Protein AF-A0A520K1M0-F1 (afdb_monomer)

Radius of gyration: 17.17 Å; Cα contacts (8 Å, |Δi|>4): 98; chains: 1; bounding box: 38×45×44 Å

Sequence (96 aa):
MKEDIGYETVVGAIQRHISDTVNWAEIKRLNVIGLDEITLKKGHKDFVVIVTARDCGNITILAVLNDRKKSTVKEFFIEYSRTIEKDGHDSLFRHV

Solvent-accessible surface area (backbone atoms only — not comparable to full-atom values): 6039 Å² total; per-residue (Å²): 139,78,80,93,71,52,70,66,59,54,52,55,54,52,58,76,76,49,79,94,65,68,68,63,89,77,60,78,59,60,80,38,79,47,81,45,81,44,67,81,40,88,94,66,86,39,37,31,25,42,33,30,33,40,50,100,87,46,77,44,76,65,46,76,38,86,43,76,48,68,66,58,55,49,50,52,53,54,53,51,55,54,50,38,65,71,72,68,46,74,69,41,68,73,85,120

Secondary structure (DSSP, 8-state):
------HHHHHHHHHHHS-SS--GGG----SEEEEEEEEEETTTTEEEEEEEEEETTEEEEEEEES---HHHHHHHHHHHHHHHHHTT-TTTTTT-

Nearest PDB structures (foldseek):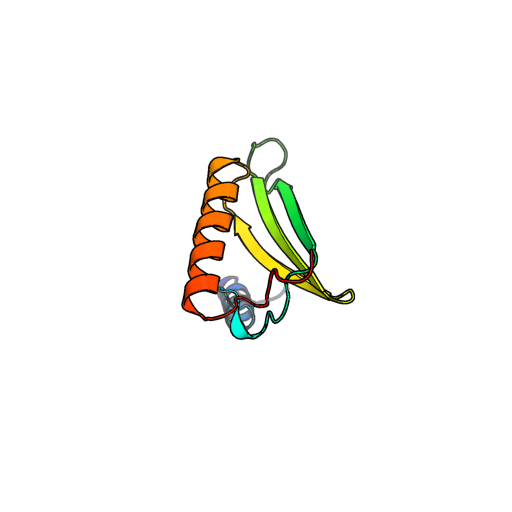
  2l3c-assembly1_A  TM=4.154E-01  e=1.992E+00  Rattus norvegicus
  3tw8-assembly1_A  TM=2.749E-01  e=7.851E-01  Homo sapiens
  8dg5-assembly1_K  TM=3.443E-01  e=1.759E+00  Drosophila melanogaster
  5ly5-assembly1_A-2  TM=5.047E-01  e=5.723E+00  Pyrobaculum calidifontis
  7qla-assembly1_A  TM=3.957E-01  e=6.089E+00  Thermochaetoides thermophila

Foldseek 3Di:
DPDPQDPVNVVVVVVVVDDPADPCVVCLAQPDWDWDWDAPDPPPQFIWIFIWGDDPRDIDTHDIFRHDDPVRVVVVVVVVVVVCVVVVSVVHPPPD

Structure (mmCIF, N/CA/C/O backbone):
data_AF-A0A520K1M0-F1
#
_entry.id   AF-A0A520K1M0-F1
#
loop_
_atom_site.group_PDB
_atom_site.id
_atom_site.type_symbol
_atom_site.label_atom_id
_atom_site.label_alt_id
_atom_site.label_comp_id
_atom_site.label_asym_id
_atom_site.label_entity_id
_atom_site.label_seq_id
_atom_site.pdbx_PDB_ins_code
_atom_site.Cartn_x
_atom_site.Cartn_y
_atom_site.Cartn_z
_atom_site.occupancy
_atom_site.B_iso_or_equiv
_atom_site.auth_seq_id
_atom_site.auth_comp_id
_atom_site.auth_asym_id
_atom_site.auth_atom_id
_atom_site.pdbx_PDB_model_num
ATOM 1 N N . MET A 1 1 ? -12.722 -29.603 22.188 1.00 43.78 1 MET A N 1
ATOM 2 C CA . MET A 1 1 ? -11.416 -28.945 21.979 1.00 43.78 1 MET A CA 1
ATOM 3 C C . MET A 1 1 ? -11.641 -27.836 20.970 1.00 43.78 1 MET A C 1
ATOM 5 O O . MET A 1 1 ? -12.009 -28.138 19.844 1.00 43.78 1 MET A O 1
ATOM 9 N N . LYS A 1 2 ? -11.589 -26.578 21.410 1.00 49.25 2 LYS A N 1
ATOM 10 C CA . LYS A 1 2 ? -11.823 -25.386 20.586 1.00 49.25 2 LYS A CA 1
ATOM 11 C C . LYS A 1 2 ? -10.445 -24.734 20.446 1.00 49.25 2 LYS A C 1
ATOM 13 O O . LYS A 1 2 ? -9.901 -24.340 21.463 1.00 49.25 2 LYS A O 1
ATOM 18 N N . GLU A 1 3 ? -9.875 -24.833 19.247 1.00 59.53 3 GLU A N 1
ATOM 19 C CA . GLU A 1 3 ? -8.578 -24.319 18.761 1.00 59.53 3 GLU A CA 1
ATOM 20 C C . GLU A 1 3 ? -7.675 -23.645 19.815 1.00 59.53 3 GLU A C 1
ATOM 22 O O . GLU A 1 3 ? -7.835 -22.471 20.127 1.00 59.53 3 GLU A O 1
ATOM 27 N N . ASP A 1 4 ? -6.698 -24.391 20.344 1.00 69.06 4 ASP A N 1
ATOM 28 C CA . ASP A 1 4 ? -5.757 -23.933 21.382 1.00 69.06 4 ASP A CA 1
ATOM 29 C C . ASP A 1 4 ? -4.546 -23.193 20.776 1.00 69.06 4 ASP A C 1
ATOM 31 O O . ASP A 1 4 ? -3.391 -23.424 21.131 1.00 69.06 4 ASP A O 1
ATOM 35 N N . ILE A 1 5 ? -4.796 -22.349 19.770 1.00 78.25 5 ILE A N 1
ATOM 36 C CA . ILE A 1 5 ? -3.764 -21.499 19.170 1.00 78.25 5 ILE A CA 1
ATOM 37 C C . ILE A 1 5 ? -3.893 -20.115 19.803 1.00 78.25 5 ILE A C 1
ATOM 39 O O . ILE A 1 5 ? -4.883 -19.413 19.601 1.00 78.25 5 ILE A O 1
ATOM 43 N N . GLY A 1 6 ? -2.886 -19.723 20.585 1.00 87.00 6 GLY A N 1
ATOM 44 C CA . GLY A 1 6 ? -2.842 -18.408 21.219 1.00 87.00 6 GLY A CA 1
ATOM 45 C C . GLY A 1 6 ? -2.765 -17.275 20.192 1.00 87.00 6 GLY A C 1
ATOM 46 O O . GLY A 1 6 ? -2.143 -17.417 19.140 1.00 87.00 6 GLY A O 1
ATOM 47 N N . TYR A 1 7 ? -3.357 -16.123 20.520 1.00 86.12 7 TYR A N 1
ATOM 48 C CA . TYR A 1 7 ? -3.349 -14.918 19.676 1.00 86.12 7 TYR A CA 1
ATOM 49 C C . TYR A 1 7 ? -1.938 -14.557 19.178 1.00 86.12 7 TYR A C 1
ATOM 51 O O . TYR A 1 7 ? -1.728 -14.363 17.983 1.00 86.12 7 TYR A O 1
ATOM 59 N N . GLU A 1 8 ? -0.950 -14.584 20.074 1.00 87.62 8 GLU A N 1
ATOM 60 C CA . GLU A 1 8 ? 0.453 -14.303 19.745 1.00 87.62 8 GLU A CA 1
ATOM 61 C C . GLU A 1 8 ? 1.053 -15.317 18.762 1.00 87.62 8 GLU A C 1
ATOM 63 O O . GLU A 1 8 ? 1.860 -14.964 17.902 1.00 87.62 8 GLU A O 1
ATOM 68 N N . THR A 1 9 ? 0.637 -16.585 18.836 1.00 89.69 9 THR A N 1
ATOM 69 C CA . THR A 1 9 ? 1.075 -17.620 17.893 1.00 89.69 9 THR A CA 1
ATOM 70 C C . THR A 1 9 ? 0.566 -17.322 16.485 1.00 89.69 9 THR A C 1
ATOM 72 O O . THR A 1 9 ? 1.323 -17.469 15.523 1.00 89.69 9 THR A O 1
ATOM 75 N N . VAL A 1 10 ? -0.680 -16.854 16.363 1.00 87.50 10 VAL A N 1
ATOM 76 C CA . VAL A 1 10 ? -1.270 -16.446 15.079 1.00 87.50 10 VAL A CA 1
ATOM 77 C C . VAL A 1 10 ? -0.574 -15.200 14.532 1.00 87.50 10 VAL A C 1
ATOM 79 O O . VAL A 1 10 ? -0.121 -15.211 13.387 1.00 87.50 10 VAL A O 1
ATOM 82 N N . VAL A 1 11 ? -0.425 -14.150 15.345 1.00 87.50 11 VAL A N 1
ATOM 83 C CA . VAL A 1 11 ? 0.242 -12.901 14.935 1.00 87.50 11 VAL A CA 1
ATOM 84 C C . VAL A 1 11 ? 1.680 -13.170 14.499 1.00 87.50 11 VAL A C 1
ATOM 86 O O . VAL A 1 11 ? 2.085 -12.749 13.415 1.00 87.50 11 VAL A O 1
ATOM 89 N N . GLY A 1 12 ? 2.431 -13.941 15.288 1.00 86.38 12 GLY A N 1
ATOM 90 C CA . GLY A 1 12 ? 3.808 -14.292 14.962 1.00 86.38 12 GLY A CA 1
ATOM 91 C C . GLY A 1 12 ? 3.928 -15.130 13.687 1.00 86.38 12 GLY A C 1
ATOM 92 O O . GLY A 1 12 ? 4.898 -14.977 12.948 1.00 86.38 12 GLY A O 1
ATOM 93 N N . ALA A 1 13 ? 2.959 -16.005 13.393 1.00 87.94 13 ALA A N 1
ATOM 94 C CA . ALA A 1 13 ? 2.932 -16.739 12.128 1.00 87.94 13 ALA A CA 1
ATOM 95 C C . ALA A 1 13 ? 2.708 -15.802 10.935 1.00 87.94 13 ALA A C 1
ATOM 97 O O . ALA A 1 13 ? 3.436 -15.894 9.952 1.00 8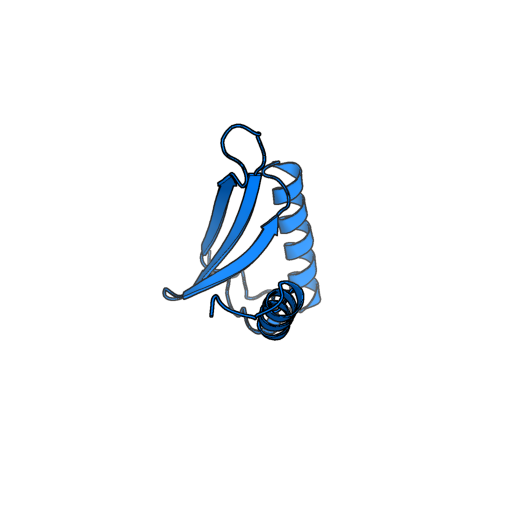7.94 13 ALA A O 1
ATOM 98 N N . ILE A 1 14 ? 1.766 -14.863 11.044 1.00 84.69 14 ILE A N 1
ATOM 99 C CA . ILE A 1 14 ? 1.473 -13.883 9.990 1.00 84.69 14 ILE A CA 1
ATOM 100 C C . ILE A 1 14 ? 2.690 -12.984 9.726 1.00 84.69 14 ILE A C 1
ATOM 102 O O . ILE A 1 14 ? 3.118 -12.851 8.581 1.00 84.69 14 ILE A O 1
ATOM 106 N N . GLN A 1 15 ? 3.296 -12.425 10.775 1.00 83.50 15 GLN A N 1
ATOM 107 C CA . GLN A 1 15 ? 4.440 -11.514 10.647 1.00 83.50 15 GLN A CA 1
ATOM 108 C C . GLN A 1 15 ? 5.670 -12.166 9.998 1.00 83.50 15 GLN A C 1
ATOM 110 O O . GLN A 1 15 ? 6.415 -11.492 9.299 1.00 83.50 15 GLN A O 1
ATOM 115 N N . ARG A 1 16 ? 5.880 -13.479 10.173 1.00 83.62 16 ARG A N 1
ATOM 116 C CA . ARG A 1 16 ? 6.994 -14.200 9.525 1.00 83.62 16 ARG A CA 1
ATOM 117 C C . ARG A 1 16 ? 6.836 -14.361 8.014 1.00 83.62 16 ARG A C 1
ATOM 119 O O . ARG A 1 16 ? 7.822 -14.641 7.338 1.00 83.62 16 ARG A O 1
ATOM 126 N N . HIS A 1 17 ? 5.617 -14.239 7.498 1.00 78.56 17 HIS A N 1
ATOM 127 C CA . HIS A 1 17 ? 5.301 -14.499 6.092 1.00 78.56 17 HIS A CA 1
ATOM 128 C C . HIS A 1 17 ? 4.896 -13.246 5.314 1.00 78.56 17 HIS A C 1
ATOM 130 O O . HIS A 1 17 ? 4.679 -13.331 4.107 1.00 78.56 17 HIS A O 1
ATOM 136 N N . ILE A 1 18 ? 4.807 -12.094 5.978 1.00 73.94 18 ILE A N 1
ATOM 137 C CA . ILE A 1 18 ? 4.451 -10.822 5.357 1.00 73.94 18 ILE A CA 1
ATOM 138 C C . ILE A 1 18 ? 5.648 -9.887 5.467 1.00 73.94 18 ILE A C 1
ATOM 140 O O . ILE A 1 18 ? 6.080 -9.553 6.566 1.00 73.94 18 ILE A O 1
ATOM 144 N N . SER A 1 19 ? 6.174 -9.463 4.319 1.00 66.25 19 SER A N 1
ATOM 145 C CA . SER A 1 19 ? 7.114 -8.348 4.282 1.00 66.25 19 SER A CA 1
ATOM 146 C C . SER A 1 19 ? 6.364 -7.056 4.601 1.00 66.25 19 SER A C 1
ATOM 148 O O . SER A 1 19 ? 5.285 -6.801 4.067 1.00 66.25 19 SER A O 1
ATOM 150 N N . ASP A 1 20 ? 6.925 -6.264 5.506 1.00 67.19 20 ASP A N 1
ATOM 151 C CA . ASP A 1 20 ? 6.403 -4.970 5.949 1.00 67.19 20 ASP A CA 1
ATOM 152 C C . ASP A 1 20 ? 6.748 -3.824 4.986 1.00 67.19 20 ASP A C 1
ATOM 154 O O . ASP A 1 20 ? 6.241 -2.710 5.123 1.00 67.19 20 ASP A O 1
ATOM 158 N N . THR A 1 21 ? 7.606 -4.100 4.006 1.00 66.81 21 THR A N 1
ATOM 159 C CA . THR A 1 21 ? 8.178 -3.123 3.089 1.00 66.81 21 THR A CA 1
ATOM 160 C C . THR A 1 21 ? 8.119 -3.647 1.661 1.00 66.81 21 THR A C 1
ATOM 162 O O . THR A 1 21 ? 8.232 -4.840 1.391 1.00 66.81 21 THR A O 1
ATOM 165 N N . VAL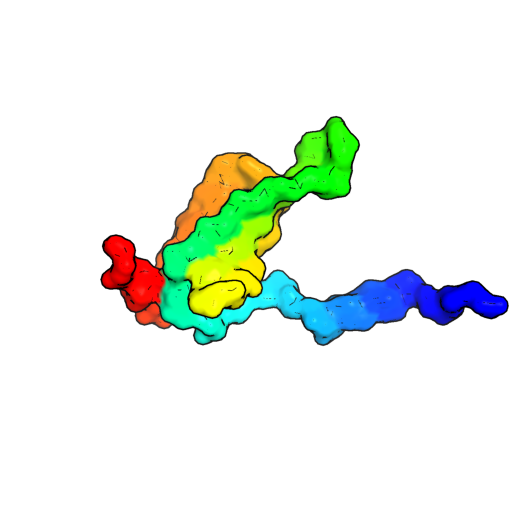 A 1 22 ? 7.905 -2.744 0.709 1.00 69.88 22 VAL A N 1
ATOM 166 C CA . VAL A 1 22 ? 7.848 -3.121 -0.703 1.00 69.88 22 VAL A CA 1
ATOM 167 C C . VAL A 1 22 ? 9.258 -3.269 -1.255 1.00 69.88 22 VAL A C 1
ATOM 169 O O . VAL A 1 22 ? 10.075 -2.356 -1.146 1.00 69.88 22 VAL A O 1
ATOM 172 N N . ASN A 1 23 ? 9.539 -4.417 -1.877 1.00 73.56 23 ASN A N 1
ATOM 173 C CA . ASN A 1 23 ? 10.794 -4.638 -2.585 1.00 73.56 23 ASN A CA 1
ATOM 174 C C . ASN A 1 23 ? 10.764 -3.949 -3.958 1.00 73.56 23 ASN A C 1
ATOM 176 O O . ASN A 1 23 ? 10.349 -4.526 -4.965 1.00 73.56 23 ASN A O 1
ATOM 180 N N . TRP A 1 24 ? 11.226 -2.701 -4.006 1.00 73.00 24 TRP A N 1
ATOM 181 C CA . TRP A 1 24 ? 11.236 -1.892 -5.228 1.00 73.00 24 TRP A CA 1
ATOM 182 C C . TRP A 1 24 ? 12.123 -2.464 -6.341 1.00 73.00 24 TRP A C 1
ATOM 184 O O . TRP A 1 24 ? 11.823 -2.253 -7.514 1.00 73.00 24 TRP A O 1
ATOM 194 N N . ALA A 1 25 ? 13.149 -3.256 -6.006 1.00 69.94 25 ALA A N 1
ATOM 195 C CA . ALA A 1 25 ? 14.030 -3.884 -6.995 1.00 69.94 25 ALA A CA 1
ATOM 196 C C . ALA A 1 25 ? 13.299 -4.907 -7.889 1.00 69.94 25 ALA A C 1
ATOM 198 O O . ALA A 1 25 ? 13.729 -5.187 -9.010 1.00 69.94 25 ALA A O 1
ATOM 199 N N . GLU A 1 26 ? 12.179 -5.461 -7.417 1.00 72.00 26 GLU A N 1
ATOM 200 C CA . GLU A 1 26 ? 11.350 -6.394 -8.189 1.00 72.00 26 GLU A CA 1
ATOM 201 C C . GLU A 1 26 ? 10.389 -5.674 -9.147 1.00 72.00 26 GLU A C 1
ATOM 203 O O . GLU A 1 26 ? 9.906 -6.266 -10.118 1.00 72.00 26 GLU A O 1
ATOM 208 N N . ILE A 1 27 ? 10.148 -4.378 -8.929 1.00 72.44 27 ILE A N 1
ATOM 209 C CA . ILE A 1 27 ? 9.217 -3.576 -9.720 1.00 72.44 27 ILE A CA 1
ATOM 210 C C . ILE A 1 27 ? 9.970 -2.952 -10.895 1.00 72.44 27 ILE A C 1
ATOM 212 O O . ILE A 1 27 ? 10.571 -1.885 -10.814 1.00 72.44 27 ILE A O 1
ATOM 216 N N . LYS A 1 28 ? 9.924 -3.641 -12.038 1.00 67.50 28 LYS A N 1
ATOM 217 C CA . LYS A 1 28 ? 10.649 -3.232 -13.254 1.00 67.50 28 LYS A CA 1
ATOM 218 C C . LYS A 1 28 ? 9.943 -2.167 -14.085 1.00 67.50 28 LYS A C 1
ATOM 220 O O . LYS A 1 28 ? 10.599 -1.546 -14.916 1.00 67.50 28 LYS A O 1
ATOM 225 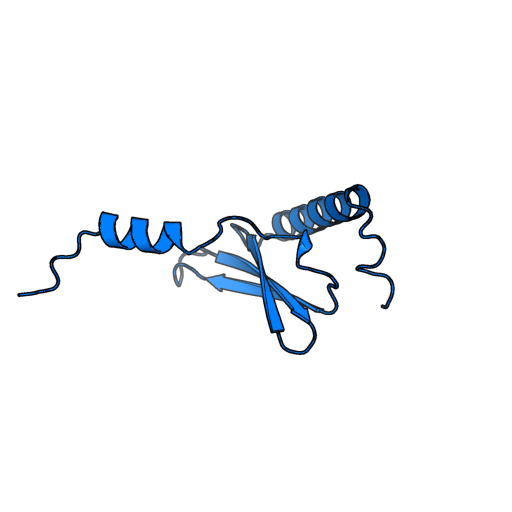N N . ARG A 1 29 ? 8.624 -2.009 -13.927 1.00 68.88 29 ARG A N 1
ATOM 226 C CA . ARG A 1 29 ? 7.776 -1.029 -14.629 1.00 68.88 29 ARG A CA 1
ATOM 227 C C . ARG A 1 29 ? 6.538 -0.711 -13.800 1.00 68.88 29 ARG A C 1
ATOM 229 O O . ARG A 1 29 ? 5.999 -1.593 -13.136 1.00 68.88 29 ARG A O 1
ATOM 236 N N . LEU A 1 30 ? 6.057 0.524 -13.909 1.00 74.38 30 LEU A N 1
ATOM 237 C CA . LEU A 1 30 ? 4.811 0.984 -13.297 1.00 74.38 30 LEU A CA 1
ATOM 238 C C . LEU A 1 30 ? 3.900 1.543 -14.383 1.00 74.38 30 LEU A C 1
ATOM 240 O O . LEU A 1 30 ? 3.837 2.745 -14.608 1.00 74.38 30 LEU A O 1
ATOM 244 N N . ASN A 1 31 ? 3.218 0.640 -15.086 1.00 75.75 31 ASN A N 1
ATOM 245 C CA . ASN A 1 31 ? 2.357 1.017 -16.208 1.00 75.75 31 ASN A CA 1
ATOM 246 C C . ASN A 1 31 ? 1.052 1.661 -15.729 1.00 75.75 31 ASN A C 1
ATOM 248 O O . ASN A 1 31 ? 0.624 2.681 -16.259 1.00 75.75 31 ASN A O 1
ATOM 252 N N . VAL A 1 32 ? 0.404 1.055 -14.732 1.00 87.81 32 VAL A N 1
ATOM 253 C CA . VAL A 1 32 ? -0.856 1.549 -14.170 1.00 87.81 32 VAL A CA 1
ATOM 254 C C . VAL A 1 32 ? -0.742 1.567 -12.656 1.00 87.81 32 VAL A C 1
ATOM 256 O O . VAL A 1 32 ? -0.399 0.551 -12.053 1.00 87.81 32 VAL A O 1
ATOM 259 N N . ILE A 1 33 ? -1.062 2.713 -12.057 1.00 90.50 33 ILE A N 1
ATOM 260 C CA . ILE A 1 33 ? -1.176 2.874 -10.609 1.00 90.50 33 ILE A CA 1
ATOM 261 C C . ILE A 1 33 ? -2.654 2.919 -10.228 1.00 90.50 33 ILE A C 1
ATOM 263 O O . ILE A 1 33 ? -3.409 3.722 -10.777 1.00 90.50 33 ILE A O 1
ATOM 267 N N . GLY A 1 34 ? -3.056 2.068 -9.288 1.00 92.31 34 GLY A N 1
ATOM 268 C CA . GLY A 1 34 ? -4.367 2.105 -8.645 1.00 92.31 34 GLY A CA 1
ATOM 269 C C . GLY A 1 34 ? -4.297 2.805 -7.289 1.00 92.31 34 GLY A C 1
ATOM 270 O O . GLY A 1 34 ? -3.316 2.657 -6.559 1.00 92.31 34 GLY A O 1
ATOM 271 N N . LEU A 1 35 ? -5.345 3.558 -6.959 1.00 95.44 35 LEU A N 1
ATOM 272 C CA . LEU A 1 35 ? -5.547 4.183 -5.654 1.00 95.44 35 LEU A CA 1
ATOM 273 C C . LEU A 1 35 ? -6.949 3.829 -5.176 1.00 95.44 35 LEU A C 1
ATOM 275 O O . LEU A 1 35 ? -7.926 4.355 -5.706 1.00 95.44 35 LEU A O 1
ATOM 279 N N . ASP A 1 36 ? -7.030 2.967 -4.171 1.00 93.88 36 ASP A N 1
ATOM 280 C CA . ASP A 1 36 ? -8.306 2.508 -3.633 1.00 93.88 36 ASP A CA 1
ATOM 281 C C . ASP A 1 36 ? -8.464 2.954 -2.180 1.00 93.88 36 ASP A C 1
ATOM 283 O O . ASP A 1 36 ? -7.597 2.718 -1.339 1.00 93.88 36 ASP A O 1
ATOM 287 N N . GLU A 1 37 ? -9.588 3.595 -1.865 1.00 93.62 37 GLU A N 1
ATOM 288 C CA . GLU A 1 37 ? -9.938 3.976 -0.497 1.00 93.62 37 GLU A CA 1
ATOM 289 C C . GLU A 1 37 ? -10.730 2.858 0.187 1.00 93.62 37 GLU A C 1
ATOM 291 O O . GLU A 1 37 ? -11.773 2.426 -0.307 1.00 93.62 37 GLU A O 1
ATOM 296 N N . ILE A 1 38 ? -10.281 2.432 1.370 1.00 93.12 38 ILE A N 1
ATOM 297 C CA . ILE A 1 38 ? -10.969 1.419 2.179 1.00 93.12 38 ILE A CA 1
ATOM 298 C C . ILE A 1 38 ? -11.331 2.016 3.534 1.00 93.12 38 ILE A C 1
ATOM 300 O O . ILE A 1 38 ? -10.481 2.555 4.239 1.00 93.12 38 ILE A O 1
ATOM 304 N N . THR A 1 39 ? -12.598 1.891 3.931 1.00 92.88 39 THR A N 1
ATOM 305 C CA . THR A 1 39 ? -13.037 2.228 5.290 1.00 92.88 39 THR A CA 1
ATOM 306 C C . THR A 1 39 ? -12.729 1.072 6.243 1.00 92.88 39 THR A C 1
ATOM 308 O O . THR A 1 39 ? -13.334 0.009 6.120 1.00 92.88 39 THR A O 1
ATOM 311 N N . LEU A 1 40 ? -11.854 1.283 7.231 1.00 89.81 40 LEU A N 1
ATOM 312 C CA . LEU A 1 40 ? -11.525 0.265 8.241 1.00 89.81 40 LEU A CA 1
AT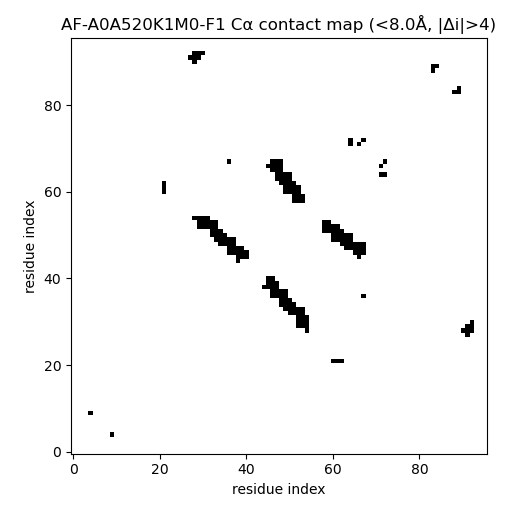OM 313 C C . LEU A 1 40 ? -12.678 0.035 9.223 1.00 89.81 40 LEU A C 1
ATOM 315 O O . LEU A 1 40 ? -12.944 -1.089 9.645 1.00 89.81 40 LEU A O 1
ATOM 319 N N . LYS A 1 41 ? -13.383 1.112 9.585 1.00 89.94 41 LYS A N 1
ATOM 320 C CA . LYS A 1 41 ? -14.515 1.080 10.518 1.00 89.94 41 LYS A CA 1
ATOM 321 C C . LYS A 1 41 ? -15.686 1.856 9.938 1.00 89.94 41 LYS A C 1
ATOM 323 O O . LYS A 1 41 ? -15.664 3.088 9.848 1.00 89.94 41 LYS A O 1
ATOM 328 N N . LYS A 1 42 ? -16.728 1.128 9.536 1.00 82.94 42 LYS A N 1
ATOM 329 C CA . LYS A 1 42 ? -17.919 1.703 8.901 1.00 82.94 42 LYS A CA 1
ATOM 330 C C . LYS A 1 42 ? -18.519 2.809 9.776 1.00 82.94 42 LYS A C 1
ATOM 332 O O . LYS A 1 42 ? -18.800 2.588 10.945 1.00 82.94 42 LYS A O 1
ATOM 337 N N . GLY A 1 43 ? -18.713 3.997 9.205 1.00 88.06 43 GLY A N 1
ATOM 338 C CA . GLY A 1 43 ? -19.301 5.147 9.906 1.00 88.06 43 GLY A CA 1
ATOM 339 C C . GLY A 1 43 ? -18.345 5.945 10.803 1.00 88.06 43 GLY A C 1
ATOM 340 O O . GLY A 1 43 ? -18.722 7.022 11.257 1.00 88.06 43 GLY A O 1
ATOM 341 N N . HIS A 1 44 ? -17.100 5.500 11.006 1.00 87.94 44 HIS A N 1
ATOM 342 C CA . HIS A 1 44 ? -16.151 6.148 11.928 1.00 87.94 44 HIS A CA 1
ATOM 343 C C . HIS A 1 44 ? -15.137 7.073 11.250 1.00 87.94 44 HIS A C 1
ATOM 345 O O . HIS A 1 44 ? -14.207 7.554 11.887 1.00 87.94 44 HIS A O 1
ATOM 351 N N . LYS A 1 45 ? -15.324 7.338 9.954 1.00 86.06 45 LYS A N 1
ATOM 352 C CA . LYS A 1 45 ? -14.401 8.115 9.119 1.00 86.06 45 LYS A CA 1
ATOM 353 C C . LYS A 1 45 ? -12.938 7.638 9.193 1.00 86.06 45 LYS A C 1
ATOM 355 O O . LYS A 1 45 ? -12.025 8.442 9.026 1.00 86.06 45 LYS A O 1
ATOM 360 N N . ASP A 1 46 ? -12.751 6.342 9.411 1.00 91.06 46 ASP A N 1
ATOM 361 C CA . ASP A 1 46 ? -11.459 5.671 9.511 1.00 91.06 46 ASP A CA 1
ATOM 362 C C . ASP A 1 46 ? -11.152 5.023 8.158 1.00 91.06 46 ASP A C 1
ATOM 364 O O . ASP A 1 46 ? -11.859 4.097 7.748 1.00 91.06 46 ASP A O 1
ATOM 368 N N . PHE A 1 47 ? -10.189 5.579 7.422 1.00 92.88 47 PHE A N 1
ATOM 369 C CA . PHE A 1 47 ? -9.900 5.197 6.041 1.00 92.88 47 PHE A CA 1
ATOM 370 C C . PHE A 1 47 ? -8.411 5.010 5.832 1.00 92.88 47 PHE A C 1
ATOM 372 O O . PHE A 1 47 ? -7.623 5.807 6.327 1.00 92.88 47 PHE A O 1
ATOM 379 N N . VAL A 1 48 ? -8.072 4.047 4.989 1.00 94.31 48 VAL A N 1
ATOM 380 C CA . VAL A 1 48 ? -6.734 3.874 4.427 1.00 94.31 48 VAL A CA 1
ATOM 381 C C . VAL A 1 48 ? -6.802 3.973 2.909 1.00 94.31 48 VAL A C 1
ATOM 383 O O . VAL A 1 48 ? -7.859 3.732 2.318 1.00 94.31 48 VAL A O 1
ATOM 386 N N . VAL A 1 49 ? -5.680 4.316 2.283 1.00 95.62 49 VAL A N 1
ATOM 387 C CA . VAL A 1 49 ? -5.524 4.236 0.824 1.00 95.62 49 VAL A CA 1
ATOM 388 C C 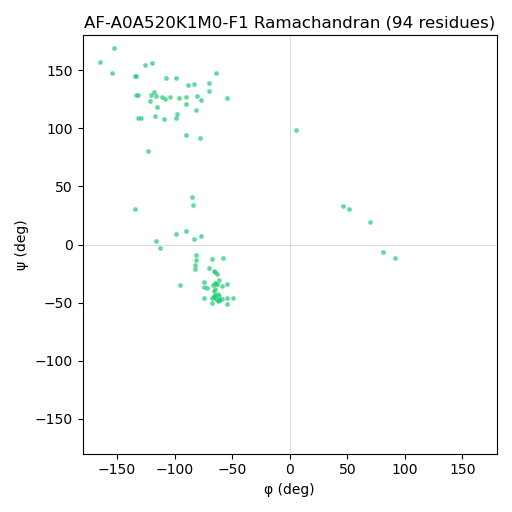. VAL A 1 49 ? -4.588 3.087 0.501 1.00 95.62 49 VAL A C 1
ATOM 390 O O . VAL A 1 49 ? -3.461 3.059 0.989 1.00 95.62 49 VAL A O 1
ATOM 393 N N . ILE A 1 50 ? -5.037 2.161 -0.338 1.00 94.31 50 ILE A N 1
ATOM 394 C CA . ILE A 1 50 ? -4.184 1.137 -0.932 1.00 94.31 50 ILE A CA 1
ATOM 395 C C . ILE A 1 50 ? -3.645 1.691 -2.244 1.00 94.31 50 ILE A C 1
ATOM 397 O O . ILE A 1 50 ? -4.409 2.037 -3.146 1.00 94.31 50 ILE A O 1
ATOM 401 N N . VAL A 1 51 ? -2.324 1.773 -2.345 1.00 92.12 51 VAL A N 1
ATOM 402 C CA . VAL A 1 51 ? -1.640 2.097 -3.594 1.00 92.12 51 VAL A CA 1
ATOM 403 C C . VAL A 1 51 ? -1.223 0.788 -4.241 1.00 92.12 51 VAL A C 1
ATOM 405 O O . VAL A 1 51 ? -0.543 -0.021 -3.608 1.00 92.12 51 VAL A O 1
ATOM 408 N N . THR A 1 52 ? -1.608 0.569 -5.495 1.00 90.88 52 THR A N 1
ATOM 409 C CA . THR A 1 52 ? -1.240 -0.636 -6.245 1.00 90.88 52 THR A CA 1
ATOM 410 C C . THR A 1 52 ? -0.575 -0.305 -7.570 1.00 90.88 52 THR A C 1
ATOM 412 O O . THR A 1 52 ? -0.805 0.748 -8.157 1.00 90.88 52 THR A O 1
ATOM 415 N N . AL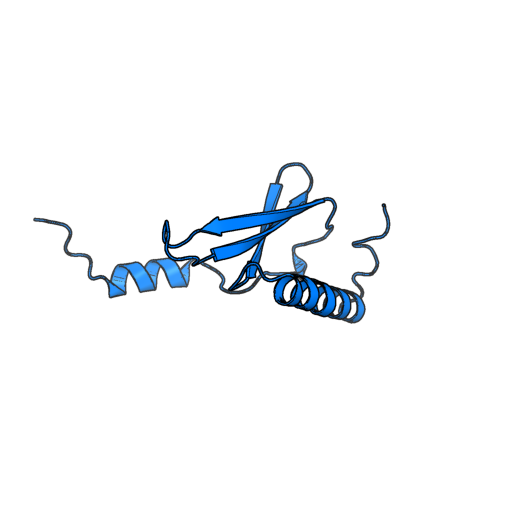A A 1 53 ? 0.243 -1.230 -8.054 1.00 88.38 53 ALA A N 1
ATOM 416 C CA . ALA A 1 53 ? 0.736 -1.273 -9.417 1.00 88.38 53 ALA A CA 1
ATOM 417 C C . ALA A 1 53 ? 0.059 -2.412 -10.160 1.00 88.38 53 ALA A C 1
ATOM 419 O O . ALA A 1 53 ? -0.119 -3.492 -9.594 1.00 88.38 53 ALA A O 1
ATOM 420 N N . ARG A 1 54 ? -0.237 -2.210 -11.442 1.00 86.81 54 ARG A N 1
ATOM 421 C CA . ARG A 1 54 ? -0.642 -3.287 -12.341 1.00 86.81 54 ARG A CA 1
ATOM 422 C C . ARG A 1 54 ? 0.314 -3.394 -13.524 1.00 86.81 54 ARG A C 1
ATOM 424 O O . ARG A 1 54 ? 0.467 -2.437 -14.282 1.00 86.81 54 ARG A O 1
ATOM 431 N N . ASP A 1 55 ? 0.895 -4.578 -13.714 1.00 83.06 55 ASP A N 1
ATOM 432 C CA . ASP A 1 55 ? 1.716 -4.922 -14.884 1.00 83.06 55 ASP A CA 1
ATOM 433 C C . ASP A 1 55 ? 1.312 -6.290 -15.438 1.00 83.06 55 ASP A C 1
ATOM 435 O O . ASP A 1 55 ? 1.219 -7.266 -14.696 1.00 83.06 55 ASP A O 1
ATOM 439 N N . CYS A 1 56 ? 1.039 -6.365 -16.743 1.00 82.94 56 CYS A N 1
ATOM 440 C CA . CYS A 1 56 ? 0.662 -7.602 -17.445 1.00 82.94 56 CYS A CA 1
ATOM 441 C C . CYS A 1 56 ? -0.418 -8.454 -16.739 1.00 82.94 56 CYS A C 1
ATOM 443 O O . CYS A 1 56 ? -0.408 -9.678 -16.826 1.00 82.94 56 CYS A O 1
ATOM 445 N N . GLY A 1 57 ? -1.358 -7.813 -16.034 1.00 82.69 57 GLY A N 1
ATOM 446 C CA . GLY A 1 57 ? -2.427 -8.490 -15.291 1.00 82.69 57 GLY A CA 1
ATOM 447 C C . GLY A 1 57 ? -2.106 -8.817 -13.829 1.00 82.69 57 GLY A C 1
ATOM 448 O O . GLY A 1 57 ? -3.039 -9.100 -13.083 1.00 82.69 57 GLY A O 1
ATOM 449 N N . ASN A 1 58 ? -0.850 -8.692 -13.399 1.00 84.50 58 ASN A N 1
ATOM 450 C CA . ASN A 1 58 ? -0.443 -8.843 -12.004 1.00 84.50 58 ASN A CA 1
ATOM 451 C C . ASN A 1 58 ? -0.665 -7.541 -11.239 1.00 84.50 58 ASN A C 1
ATOM 453 O O . ASN A 1 58 ? -0.371 -6.468 -11.766 1.00 84.50 58 ASN A O 1
ATOM 457 N N . ILE A 1 59 ? -1.172 -7.646 -10.011 1.00 87.12 59 ILE A N 1
ATOM 458 C CA . ILE A 1 59 ? -1.368 -6.515 -9.102 1.00 87.12 59 ILE A CA 1
ATOM 459 C C . ILE A 1 59 ? -0.387 -6.650 -7.942 1.00 87.12 59 ILE A C 1
ATOM 461 O O . ILE A 1 59 ? -0.365 -7.679 -7.269 1.00 87.12 59 ILE A O 1
ATOM 465 N N . THR A 1 60 ? 0.374 -5.591 -7.691 1.00 85.62 60 THR A N 1
ATOM 466 C CA . THR A 1 60 ? 1.307 -5.492 -6.566 1.00 85.62 60 THR A CA 1
ATOM 467 C C . THR A 1 60 ? 0.875 -4.347 -5.664 1.00 85.62 60 THR A C 1
ATOM 469 O O . THR A 1 60 ? 0.625 -3.245 -6.148 1.00 85.62 60 THR A O 1
ATOM 472 N N . ILE A 1 61 ? 0.789 -4.580 -4.354 1.00 87.25 61 ILE A N 1
ATOM 473 C CA . ILE A 1 61 ? 0.558 -3.506 -3.380 1.00 87.25 61 ILE A CA 1
ATOM 474 C C . ILE A 1 61 ? 1.873 -2.749 -3.184 1.00 87.25 61 ILE A C 1
ATOM 476 O O . ILE A 1 61 ? 2.892 -3.352 -2.866 1.00 87.25 61 ILE A O 1
ATOM 480 N N . LEU A 1 62 ? 1.834 -1.434 -3.391 1.00 86.69 62 LEU A N 1
ATOM 481 C CA . LEU A 1 62 ? 2.973 -0.526 -3.246 1.00 86.69 62 LEU A CA 1
ATOM 482 C C . LEU A 1 62 ? 3.016 0.145 -1.873 1.00 86.69 62 LEU A C 1
ATOM 484 O O . LEU A 1 62 ? 4.090 0.436 -1.359 1.00 86.69 62 LEU A O 1
ATOM 488 N N . ALA A 1 63 ? 1.850 0.445 -1.304 1.00 88.06 63 ALA A N 1
ATOM 489 C CA . ALA A 1 63 ? 1.742 1.073 0.005 1.00 88.06 63 ALA A CA 1
ATOM 490 C C . ALA A 1 63 ? 0.326 0.956 0.569 1.00 88.06 63 ALA A C 1
ATOM 492 O O . ALA A 1 63 ? -0.655 0.859 -0.172 1.00 88.06 63 ALA A O 1
ATOM 493 N N . VAL A 1 64 ? 0.240 1.056 1.894 1.00 91.19 64 VAL A N 1
ATOM 494 C CA . VAL A 1 64 ? -0.995 1.337 2.626 1.00 91.19 64 VAL A CA 1
ATOM 495 C C . VAL A 1 64 ? -0.798 2.671 3.334 1.00 91.19 64 VAL A C 1
ATOM 497 O O . VAL A 1 64 ? 0.019 2.780 4.245 1.00 91.19 64 VAL A O 1
ATOM 500 N N . LEU A 1 65 ? -1.507 3.707 2.893 1.00 92.50 65 LEU A N 1
ATOM 501 C CA . LEU A 1 65 ? -1.428 5.033 3.499 1.00 92.50 65 LEU A CA 1
ATOM 502 C C . LEU A 1 65 ? -2.438 5.136 4.639 1.00 92.50 65 LEU A C 1
ATOM 504 O O . LEU A 1 65 ? -3.592 4.731 4.499 1.00 92.50 65 LEU A O 1
ATOM 508 N N . ASN A 1 66 ? -2.005 5.734 5.747 1.00 91.31 66 ASN A N 1
ATOM 509 C CA . ASN A 1 66 ? -2.781 5.814 6.987 1.00 91.31 66 ASN A CA 1
ATOM 510 C C . ASN A 1 66 ? -4.035 6.699 6.897 1.00 91.31 66 ASN A C 1
ATOM 512 O O . ASN A 1 66 ? -4.850 6.685 7.815 1.00 91.31 66 ASN A O 1
ATOM 516 N N . ASP A 1 67 ? -4.181 7.503 5.840 1.00 92.19 67 ASP A N 1
ATOM 517 C CA . ASP A 1 67 ? -5.391 8.277 5.590 1.00 92.19 67 ASP A CA 1
ATOM 518 C C . ASP A 1 67 ? -5.612 8.568 4.097 1.00 92.19 67 ASP A C 1
ATOM 520 O O . ASP A 1 67 ? -4.737 8.362 3.256 1.00 92.19 67 ASP A O 1
ATOM 524 N N . ARG A 1 68 ? -6.811 9.072 3.775 1.00 93.81 68 ARG A N 1
ATOM 525 C CA . ARG A 1 68 ? -7.221 9.464 2.414 1.00 93.81 68 ARG A CA 1
ATOM 526 C C . ARG A 1 68 ? -6.929 10.919 2.046 1.00 93.81 68 ARG A C 1
ATOM 528 O O . ARG A 1 68 ? -7.487 11.450 1.084 1.00 93.81 68 ARG A O 1
ATOM 535 N N . LYS A 1 69 ? -6.143 11.644 2.846 1.00 95.69 69 LYS A N 1
ATOM 536 C CA . LYS A 1 69 ? -5.914 13.066 2.570 1.00 95.69 69 LYS A CA 1
ATOM 537 C C . LYS A 1 69 ? -5.053 13.201 1.321 1.00 95.69 69 LYS A C 1
ATOM 539 O O . LYS A 1 69 ? -4.032 12.538 1.162 1.00 95.69 69 LYS A O 1
ATOM 544 N N . LYS A 1 70 ? -5.408 14.173 0.479 1.00 95.06 70 LYS A N 1
ATOM 545 C CA . LYS A 1 70 ? -4.628 14.533 -0.712 1.00 95.06 70 LYS A CA 1
ATOM 546 C C . LYS A 1 70 ? -3.163 14.844 -0.384 1.00 95.06 70 LYS A C 1
ATOM 548 O O . LYS A 1 70 ? -2.297 14.559 -1.202 1.00 95.06 70 LYS A O 1
ATOM 553 N N . SER A 1 71 ? -2.886 15.432 0.783 1.00 96.56 71 SER A N 1
ATOM 554 C CA . SER A 1 71 ? -1.521 15.716 1.242 1.00 96.56 71 SER A CA 1
ATOM 555 C C . SER A 1 71 ? -0.701 14.440 1.409 1.00 96.56 71 SER A C 1
ATOM 557 O O . SER A 1 71 ? 0.393 14.371 0.868 1.00 96.56 71 SER A O 1
ATOM 559 N N . THR A 1 72 ? -1.264 13.428 2.068 1.00 93.81 72 THR A N 1
ATOM 560 C CA . THR A 1 72 ? -0.621 12.138 2.345 1.00 93.81 72 THR A CA 1
ATOM 561 C C . THR A 1 72 ? -0.320 11.390 1.051 1.00 93.81 72 THR A C 1
ATOM 563 O O . THR A 1 72 ? 0.802 10.946 0.828 1.00 93.81 72 THR A O 1
ATOM 566 N N . VAL A 1 73 ? -1.298 11.332 0.141 1.00 92.56 73 VAL A N 1
ATOM 567 C CA . VAL A 1 73 ? -1.116 10.718 -1.185 1.00 92.56 73 VAL A CA 1
ATOM 568 C C . VAL A 1 73 ? -0.044 11.459 -1.991 1.00 92.56 73 VAL A C 1
ATOM 570 O O . VAL A 1 73 ? 0.808 10.840 -2.621 1.00 92.56 73 VAL A O 1
ATOM 573 N N . LYS A 1 74 ? -0.054 12.797 -1.964 1.00 94.44 74 LYS A N 1
ATOM 574 C CA . LYS A 1 74 ? 0.938 13.614 -2.676 1.00 94.44 74 LYS A CA 1
ATOM 575 C C . LYS A 1 74 ? 2.347 13.415 -2.118 1.00 94.44 74 LYS A C 1
ATOM 577 O O . LYS A 1 74 ? 3.288 13.325 -2.898 1.00 94.44 74 LYS A O 1
ATOM 582 N N . GLU A 1 75 ? 2.488 13.379 -0.799 1.00 92.81 75 GLU A N 1
ATOM 583 C CA . GLU A 1 75 ? 3.768 13.165 -0.128 1.00 92.81 75 GLU A CA 1
ATOM 584 C C . GLU A 1 75 ? 4.363 11.805 -0.494 1.00 92.81 75 GLU A C 1
ATOM 586 O O . GLU A 1 75 ? 5.520 11.760 -0.908 1.00 92.81 75 GLU A O 1
ATOM 591 N N . PHE A 1 76 ? 3.539 10.751 -0.503 1.00 89.88 76 PHE A N 1
ATOM 592 C CA . PHE A 1 76 ? 3.935 9.427 -0.980 1.00 89.88 76 PHE A CA 1
ATOM 593 C C . PHE A 1 76 ? 4.508 9.466 -2.406 1.00 89.88 76 PHE A C 1
ATOM 595 O O . PHE A 1 76 ? 5.613 8.981 -2.635 1.00 89.88 76 PHE A O 1
ATOM 602 N N . PHE A 1 77 ? 3.810 10.083 -3.370 1.00 88.06 77 PHE A N 1
ATOM 603 C CA . PHE A 1 77 ? 4.311 10.142 -4.751 1.00 88.06 77 PHE A CA 1
ATOM 604 C C . PHE A 1 77 ? 5.576 10.992 -4.893 1.00 88.06 77 PHE A C 1
ATOM 606 O O . PHE A 1 77 ? 6.444 10.656 -5.692 1.00 88.06 77 PHE A O 1
ATOM 613 N N . ILE A 1 78 ? 5.703 12.072 -4.120 1.00 89.69 78 ILE A N 1
ATOM 614 C CA . ILE A 1 78 ? 6.910 12.903 -4.115 1.00 89.69 78 ILE A CA 1
ATOM 615 C C . ILE A 1 78 ? 8.109 12.117 -3.571 1.00 89.69 78 ILE A C 1
ATOM 617 O O . ILE A 1 78 ? 9.198 12.194 -4.137 1.00 89.69 78 ILE A O 1
ATOM 621 N N . GLU A 1 79 ? 7.934 11.395 -2.466 1.00 85.19 79 GLU A N 1
ATOM 622 C CA . GLU A 1 79 ? 8.979 10.540 -1.903 1.00 85.19 79 GLU A CA 1
ATOM 623 C C . GLU A 1 79 ? 9.368 9.440 -2.891 1.00 85.19 79 GLU A C 1
ATOM 625 O O . GLU A 1 79 ? 10.547 9.289 -3.211 1.00 85.19 79 GLU A O 1
ATOM 630 N N . TYR A 1 80 ? 8.368 8.771 -3.458 1.00 81.56 80 TYR A N 1
ATOM 631 C CA . TYR A 1 80 ? 8.543 7.753 -4.481 1.00 81.56 80 TYR A CA 1
ATOM 632 C C . TYR A 1 80 ? 9.349 8.273 -5.690 1.00 81.56 80 TYR A C 1
ATOM 634 O O . TYR A 1 80 ? 10.312 7.625 -6.101 1.00 81.56 80 TYR A O 1
ATOM 642 N N . SER A 1 81 ? 9.033 9.467 -6.211 1.00 79.69 81 SER A N 1
ATOM 643 C CA . SER A 1 81 ? 9.781 10.095 -7.313 1.00 79.69 81 SER A CA 1
ATOM 644 C C . SER A 1 81 ? 11.258 10.330 -6.986 1.00 79.69 81 SER A C 1
ATOM 646 O O . SER A 1 81 ? 12.111 10.162 -7.850 1.00 79.69 81 SER A O 1
ATOM 648 N N . ARG A 1 82 ? 11.597 10.665 -5.738 1.00 79.50 82 ARG A N 1
ATOM 649 C CA . ARG A 1 82 ? 13.004 10.847 -5.339 1.00 79.50 82 ARG A CA 1
ATOM 650 C C . ARG A 1 82 ? 13.754 9.526 -5.207 1.00 79.50 82 ARG A C 1
ATOM 652 O O . ARG A 1 82 ? 14.961 9.493 -5.428 1.00 79.50 82 ARG A O 1
ATOM 659 N N . THR A 1 83 ? 13.072 8.460 -4.798 1.00 73.25 83 THR A N 1
ATOM 660 C CA . THR A 1 83 ? 13.684 7.132 -4.642 1.00 73.25 83 THR A CA 1
ATOM 661 C C . THR A 1 83 ? 14.089 6.562 -5.998 1.00 73.25 83 THR A C 1
ATOM 663 O O . THR A 1 83 ? 15.236 6.164 -6.178 1.00 73.25 83 THR A O 1
ATOM 666 N N . ILE A 1 84 ? 13.205 6.636 -6.995 1.00 70.38 84 ILE A N 1
ATOM 667 C CA . ILE A 1 84 ? 13.509 6.150 -8.351 1.00 70.38 84 ILE A CA 1
ATOM 668 C C . ILE A 1 84 ? 14.630 6.932 -9.049 1.00 70.38 84 ILE A C 1
ATOM 670 O O . ILE A 1 84 ? 15.396 6.333 -9.803 1.00 70.38 84 ILE A O 1
ATOM 674 N N . GLU A 1 85 ? 14.746 8.240 -8.788 1.00 66.19 85 GLU A N 1
ATOM 675 C CA . GLU A 1 85 ? 15.829 9.085 -9.310 1.00 66.19 85 GLU A CA 1
ATOM 676 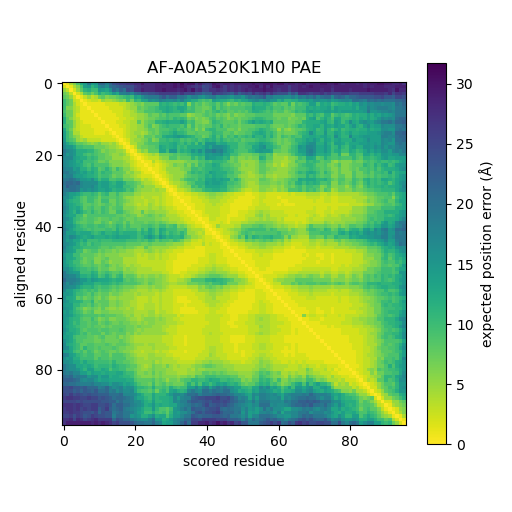C C . GLU A 1 85 ? 17.186 8.648 -8.739 1.00 66.19 85 GLU A C 1
ATOM 678 O O . GLU A 1 85 ? 18.191 8.634 -9.448 1.00 66.19 85 GLU A O 1
ATOM 683 N N . LYS A 1 86 ? 17.225 8.253 -7.459 1.00 63.34 86 LYS A N 1
ATOM 684 C CA . LYS A 1 86 ? 18.452 7.800 -6.786 1.00 63.34 86 LYS A CA 1
ATOM 685 C C . LYS A 1 86 ? 18.889 6.404 -7.215 1.00 63.34 86 LYS A C 1
ATOM 687 O O . LYS A 1 86 ? 20.088 6.174 -7.355 1.00 63.34 86 LYS A O 1
ATOM 692 N N . ASP A 1 87 ? 17.939 5.506 -7.454 1.00 63.69 87 ASP A N 1
ATOM 693 C CA . ASP A 1 87 ? 18.227 4.110 -7.800 1.00 63.69 87 ASP A CA 1
ATOM 694 C C . ASP A 1 87 ? 18.525 3.911 -9.302 1.00 63.69 87 ASP A C 1
ATOM 696 O O . ASP A 1 87 ? 18.710 2.786 -9.765 1.00 63.69 87 ASP A O 1
ATOM 700 N N . GLY A 1 88 ? 18.585 4.992 -10.094 1.00 55.00 88 GLY A N 1
ATOM 701 C CA . GLY A 1 88 ? 18.858 4.929 -11.537 1.00 55.00 88 GLY A CA 1
ATOM 702 C C . GLY A 1 88 ? 17.715 4.305 -12.349 1.00 55.00 88 GLY A C 1
ATOM 703 O O . GLY A 1 88 ? 17.907 3.876 -13.489 1.00 55.00 88 GLY A O 1
ATOM 704 N N . HIS A 1 89 ? 16.508 4.269 -11.781 1.00 58.62 89 HIS A N 1
ATOM 705 C CA . HIS A 1 89 ? 15.308 3.669 -12.361 1.00 58.62 89 HIS A CA 1
ATOM 706 C C . HIS A 1 89 ? 14.569 4.616 -13.331 1.00 58.62 89 HIS A C 1
ATOM 708 O O . HIS A 1 89 ? 13.351 4.541 -13.499 1.00 58.62 89 HIS A O 1
ATOM 714 N N . ASP A 1 90 ? 15.301 5.459 -14.066 1.00 53.59 90 ASP A N 1
ATOM 715 C CA . ASP A 1 90 ? 14.749 6.413 -15.042 1.00 53.59 90 ASP A CA 1
ATOM 716 C C . ASP A 1 90 ? 13.910 5.748 -16.156 1.00 53.59 90 ASP A C 1
ATOM 718 O O . ASP A 1 90 ? 13.266 6.429 -16.953 1.00 53.59 90 ASP A O 1
ATOM 722 N N . SER A 1 91 ? 13.944 4.419 -16.303 1.00 54.84 91 SER A N 1
ATOM 723 C CA . SER A 1 91 ? 13.142 3.700 -17.305 1.00 54.84 91 SER A CA 1
ATOM 724 C C . SER A 1 91 ? 11.687 3.446 -16.885 1.00 54.84 91 SER A C 1
ATOM 726 O O . SER A 1 91 ? 10.869 3.130 -17.751 1.00 54.84 91 SER A O 1
ATOM 728 N N . LEU A 1 92 ? 11.336 3.632 -15.603 1.00 56.28 92 LEU A N 1
ATOM 729 C CA . LEU A 1 92 ? 10.010 3.288 -15.065 1.00 56.28 92 LEU A CA 1
ATOM 730 C C . LEU A 1 92 ? 8.860 4.135 -15.636 1.00 56.28 92 LEU A C 1
ATOM 732 O O . LEU A 1 92 ? 7.725 3.670 -15.636 1.00 56.28 92 LEU A O 1
ATOM 736 N N . PHE A 1 93 ? 9.159 5.330 -16.158 1.00 54.28 93 PHE A N 1
ATOM 737 C CA . PHE A 1 93 ? 8.173 6.294 -16.675 1.00 54.28 93 PHE A CA 1
ATOM 738 C C . PHE A 1 93 ? 8.297 6.575 -18.179 1.00 54.28 93 PHE A C 1
ATOM 740 O O . PHE A 1 93 ? 7.568 7.403 -18.712 1.00 54.28 93 PHE A O 1
ATOM 747 N N . ARG A 1 94 ? 9.211 5.906 -18.895 1.00 49.31 94 ARG A N 1
ATOM 748 C CA . ARG A 1 94 ? 9.603 6.308 -20.263 1.00 49.31 94 ARG A CA 1
ATOM 749 C C . ARG A 1 94 ? 8.630 5.945 -21.397 1.00 49.31 94 ARG A C 1
ATOM 751 O O . ARG A 1 94 ? 8.989 6.132 -22.552 1.00 49.31 94 ARG A O 1
ATOM 758 N N . HIS A 1 95 ? 7.432 5.440 -21.110 1.00 43.09 95 HIS A N 1
ATOM 759 C CA . HIS A 1 95 ? 6.507 4.958 -22.151 1.00 43.09 95 HIS A CA 1
ATOM 760 C C . HIS A 1 95 ? 5.055 5.422 -21.978 1.00 43.09 95 HIS A C 1
ATOM 762 O O . HIS A 1 95 ? 4.140 4.712 -22.394 1.00 43.09 95 HIS A O 1
ATOM 768 N N . VAL A 1 96 ? 4.839 6.603 -21.394 1.00 38.66 96 VAL A N 1
ATOM 76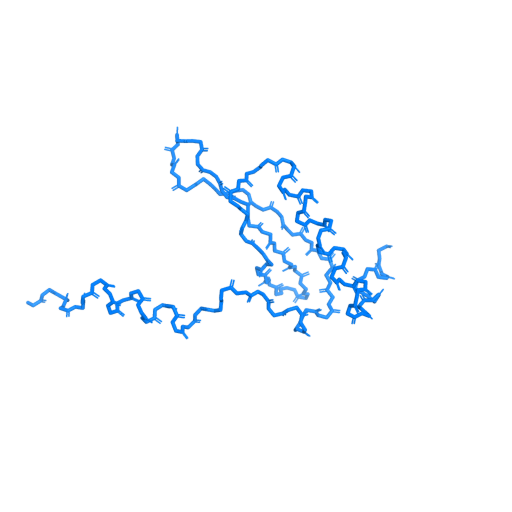9 C CA . VAL A 1 96 ? 3.531 7.278 -21.431 1.00 38.66 96 VAL A CA 1
ATOM 770 C C . VAL A 1 96 ? 3.619 8.524 -22.295 1.00 38.66 96 VAL A C 1
ATOM 772 O O . VAL A 1 96 ? 4.608 9.270 -22.122 1.00 38.66 96 VAL A O 1
#

Mean predicted aligned error: 8.95 Å

pLDDT: mean 80.17, std 14.03, range [38.66, 96.56]